Protein AF-A0AA38SG14-F1 (afdb_monomer_lite)

Secondary structure (DSSP, 8-state):
-PPP-PPTT-EEEE-SS-EEEE-SSS-EEEESEEEETTEEEEE-SS--HHHHHHHHHHHHHH---TTSPPP-----------TT--HHHHHHHTTTSPPPHHHHHHHHHHHHHHHHHHHHHHTT-SS--PPPP----

Structure (mmCIF, N/CA/C/O backbone):
data_AF-A0AA38SG14-F1
#
_entry.id   AF-A0AA38SG14-F1
#
loop_
_atom_site.group_PDB
_atom_site.id
_atom_site.type_symbol
_atom_site.label_atom_id
_atom_site.label_alt_id
_atom_site.label_comp_id
_atom_site.label_asym_id
_atom_site.label_entity_id
_atom_site.label_seq_id
_atom_site.pdbx_PDB_ins_code
_atom_site.Cartn_x
_atom_site.Cartn_y
_atom_site.Cartn_z
_atom_site.occupancy
_atom_site.B_iso_or_equiv
_atom_site.auth_seq_id
_atom_site.auth_comp_id
_atom_site.auth_asym_id
_atom_site.auth_atom_id
_atom_site.pdbx_PDB_model_num
ATOM 1 N N . MET A 1 1 ? 11.699 -18.082 24.246 1.00 36.88 1 MET A N 1
ATOM 2 C CA . MET A 1 1 ? 11.414 -16.686 23.854 1.00 36.88 1 MET A CA 1
ATOM 3 C C . MET A 1 1 ? 10.739 -16.746 22.495 1.00 36.88 1 MET A C 1
ATOM 5 O O . MET A 1 1 ? 11.402 -17.216 21.578 1.00 36.88 1 MET A O 1
ATOM 9 N N . PRO A 1 2 ? 9.439 -16.438 22.355 1.00 44.16 2 PRO A N 1
ATOM 10 C CA . PRO A 1 2 ? 8.812 -16.459 21.040 1.00 44.16 2 PRO A CA 1
ATOM 11 C C . PRO A 1 2 ? 9.346 -15.268 20.236 1.00 44.16 2 PRO A C 1
ATOM 13 O O . PRO A 1 2 ? 9.442 -14.161 20.764 1.00 44.16 2 PRO A O 1
ATOM 16 N N . ALA A 1 3 ? 9.754 -15.510 18.991 1.00 46.19 3 ALA A N 1
ATOM 17 C CA . ALA A 1 3 ? 10.092 -14.442 18.061 1.00 46.19 3 ALA A CA 1
ATOM 18 C C . ALA A 1 3 ? 8.841 -13.574 17.876 1.00 46.19 3 ALA A C 1
ATOM 20 O O . ALA A 1 3 ? 7.775 -14.106 17.564 1.00 46.19 3 ALA A O 1
ATOM 21 N N . ALA A 1 4 ? 8.947 -12.270 18.133 1.00 54.66 4 ALA A N 1
ATOM 22 C CA . ALA A 1 4 ? 7.864 -11.343 17.835 1.00 54.66 4 ALA A CA 1
ATOM 23 C C . ALA A 1 4 ? 7.511 -11.501 16.350 1.00 54.66 4 ALA A C 1
ATOM 25 O O . ALA A 1 4 ? 8.399 -11.405 15.500 1.00 54.66 4 ALA A O 1
ATOM 26 N N . ALA A 1 5 ? 6.251 -11.823 16.052 1.00 58.78 5 ALA A N 1
ATOM 27 C CA . ALA A 1 5 ? 5.777 -11.890 14.679 1.00 58.78 5 ALA A CA 1
ATOM 28 C C . ALA A 1 5 ? 5.950 -10.492 14.084 1.00 58.78 5 ALA A C 1
ATOM 30 O O . ALA A 1 5 ? 5.338 -9.535 14.553 1.00 58.78 5 ALA A O 1
ATOM 31 N N . LEU A 1 6 ? 6.870 -10.359 13.135 1.00 65.88 6 LEU A N 1
ATOM 32 C CA . LEU A 1 6 ? 7.126 -9.080 12.505 1.00 65.88 6 LEU A CA 1
ATOM 33 C C . LEU A 1 6 ? 5.931 -8.736 11.611 1.00 65.88 6 LEU A C 1
ATOM 35 O O . LEU A 1 6 ? 5.556 -9.519 10.739 1.00 65.88 6 LEU A O 1
ATOM 39 N N . GLU A 1 7 ? 5.313 -7.589 11.870 1.00 77.25 7 GLU A N 1
ATOM 40 C CA . GLU A 1 7 ? 4.088 -7.166 11.195 1.00 77.25 7 GLU A CA 1
ATOM 41 C C . GLU A 1 7 ? 4.381 -6.530 9.830 1.00 77.25 7 GLU A C 1
ATOM 43 O O . GLU A 1 7 ? 5.427 -5.909 9.616 1.00 77.25 7 GLU A O 1
ATOM 48 N N . THR A 1 8 ? 3.431 -6.654 8.900 1.00 80.31 8 THR A N 1
ATOM 49 C CA . THR A 1 8 ? 3.479 -5.971 7.603 1.00 80.31 8 THR A CA 1
ATOM 50 C C . THR A 1 8 ? 3.675 -4.466 7.792 1.00 80.31 8 THR A C 1
ATOM 52 O O . THR A 1 8 ? 3.007 -3.828 8.604 1.00 80.31 8 THR A O 1
ATOM 55 N N . GLY A 1 9 ? 4.598 -3.885 7.029 1.00 77.38 9 GLY A N 1
ATOM 56 C CA . GLY A 1 9 ? 4.977 -2.479 7.137 1.00 77.38 9 GLY A CA 1
ATOM 57 C C . GLY A 1 9 ? 6.077 -2.197 8.162 1.00 77.38 9 GLY A C 1
ATOM 58 O O . GLY A 1 9 ? 6.595 -1.081 8.177 1.00 77.38 9 GLY A O 1
ATOM 59 N N . PHE A 1 10 ? 6.504 -3.182 8.963 1.00 83.75 10 PHE A N 1
ATOM 60 C CA . PHE A 1 10 ? 7.666 -3.026 9.837 1.00 83.75 10 PHE A CA 1
ATOM 61 C C . PHE A 1 10 ? 8.929 -2.755 9.009 1.00 83.75 10 PHE A C 1
ATOM 63 O O . PHE A 1 10 ? 9.286 -3.542 8.128 1.00 83.75 10 PHE A O 1
ATOM 70 N N . ILE A 1 11 ? 9.608 -1.641 9.291 1.00 87.25 11 ILE A N 1
ATOM 71 C CA . ILE A 1 11 ? 10.802 -1.206 8.559 1.00 87.25 11 ILE A CA 1
ATOM 72 C C . ILE A 1 11 ? 12.011 -2.021 9.027 1.00 87.25 11 ILE A C 1
ATOM 74 O O . ILE A 1 11 ? 12.454 -1.909 10.167 1.00 87.25 11 ILE A O 1
ATOM 78 N N . LEU A 1 12 ? 12.570 -2.814 8.116 1.00 87.12 12 LEU A N 1
ATOM 79 C CA . LEU A 1 12 ? 13.794 -3.589 8.316 1.00 87.12 12 LEU A CA 1
ATOM 80 C C . LEU A 1 12 ? 15.053 -2.738 8.154 1.00 87.12 12 LEU A C 1
ATOM 82 O O . LEU A 1 12 ? 16.074 -3.005 8.786 1.00 87.12 12 LEU A O 1
ATOM 86 N N . GLY A 1 13 ? 15.002 -1.733 7.283 1.00 83.25 13 GLY A N 1
ATOM 87 C CA . GLY A 1 13 ? 16.157 -0.902 6.988 1.00 83.25 13 GLY A CA 1
ATOM 88 C C . GLY A 1 13 ? 15.828 0.272 6.084 1.00 83.25 13 GLY A C 1
ATOM 89 O O . GLY A 1 13 ? 14.819 0.290 5.383 1.00 83.25 13 GLY A O 1
ATOM 90 N N . MET A 1 14 ? 16.712 1.264 6.101 1.00 87.06 14 MET A N 1
ATOM 91 C CA . MET A 1 14 ? 16.600 2.462 5.277 1.00 87.06 14 MET A CA 1
ATOM 92 C C . MET A 1 14 ? 17.819 2.553 4.369 1.00 87.06 14 MET A C 1
ATOM 94 O O . MET A 1 14 ? 18.955 2.599 4.841 1.00 87.06 14 MET A O 1
ATOM 98 N N . GLY A 1 15 ? 17.574 2.562 3.065 1.00 77.06 15 GLY A N 1
ATOM 99 C CA . GLY A 1 15 ? 18.582 2.804 2.049 1.00 77.06 15 GLY A CA 1
ATOM 100 C C . GLY A 1 15 ? 18.668 4.282 1.677 1.00 77.06 15 GLY A C 1
ATOM 101 O O . GLY A 1 15 ? 17.781 5.093 1.955 1.00 77.06 15 GLY A O 1
ATOM 102 N N . ALA A 1 16 ? 19.728 4.633 0.951 1.00 75.62 16 ALA A N 1
ATOM 103 C CA . ALA A 1 16 ? 19.904 5.981 0.417 1.00 75.62 16 ALA A CA 1
ATOM 104 C C . ALA A 1 16 ? 18.801 6.388 -0.575 1.00 75.62 16 ALA A C 1
ATOM 106 O O . ALA A 1 16 ? 18.611 7.588 -0.775 1.00 75.62 16 ALA A O 1
ATOM 107 N N . ALA A 1 17 ? 18.041 5.434 -1.130 1.00 76.94 17 ALA A N 1
ATOM 108 C CA . ALA A 1 17 ? 16.958 5.666 -2.090 1.00 76.94 17 ALA A CA 1
ATOM 109 C C . ALA A 1 17 ? 15.569 5.149 -1.654 1.00 76.94 17 ALA A C 1
ATOM 111 O O . ALA A 1 17 ? 14.574 5.612 -2.202 1.00 76.94 17 ALA A O 1
ATOM 112 N N . CYS A 1 18 ? 15.479 4.259 -0.662 1.00 83.38 18 CYS A N 1
ATOM 113 C CA . CYS A 1 18 ? 14.259 3.500 -0.370 1.00 83.38 18 CYS A CA 1
ATOM 114 C C . CYS A 1 18 ? 14.160 3.071 1.103 1.00 83.38 18 CYS A C 1
ATOM 116 O O . CYS A 1 18 ? 15.113 3.202 1.876 1.00 83.38 18 CYS A O 1
ATOM 118 N N . PHE A 1 19 ? 13.005 2.532 1.477 1.00 87.56 19 PHE A N 1
ATOM 119 C CA . PHE A 1 19 ? 12.741 1.885 2.757 1.00 87.56 19 PHE A CA 1
ATOM 120 C C . PHE A 1 19 ? 12.435 0.409 2.521 1.00 87.56 19 PHE A C 1
ATOM 122 O O . PHE A 1 19 ? 11.556 0.076 1.728 1.00 87.56 19 PHE A O 1
ATOM 129 N N . LEU A 1 20 ? 13.118 -0.480 3.234 1.00 87.50 20 LEU A N 1
ATOM 130 C CA . LEU A 1 20 ? 12.810 -1.903 3.211 1.00 87.50 20 LEU A CA 1
ATOM 131 C C . LEU A 1 20 ? 11.839 -2.215 4.340 1.00 87.50 20 LEU A C 1
ATOM 133 O O . LEU A 1 20 ? 12.154 -1.959 5.503 1.00 87.50 20 LEU A O 1
ATOM 137 N N . SER A 1 21 ? 10.677 -2.767 4.009 1.00 86.75 21 SER A N 1
ATOM 138 C CA . SER A 1 21 ? 9.689 -3.206 4.994 1.00 86.75 21 SER A CA 1
ATOM 139 C C . SER A 1 21 ? 9.252 -4.642 4.755 1.00 86.75 21 SER A C 1
ATOM 141 O O . SER A 1 21 ? 9.445 -5.203 3.677 1.00 86.75 21 SER A O 1
ATOM 143 N N . ILE A 1 22 ? 8.678 -5.254 5.781 1.00 85.19 22 ILE A N 1
ATOM 144 C CA . ILE A 1 22 ? 8.095 -6.590 5.676 1.00 85.19 22 ILE A CA 1
ATOM 145 C C . ILE A 1 22 ? 6.760 -6.497 4.957 1.00 85.19 22 ILE A C 1
ATOM 147 O O . ILE A 1 22 ? 5.925 -5.662 5.304 1.00 85.19 22 ILE A O 1
ATOM 151 N N . PHE A 1 23 ? 6.556 -7.368 3.974 1.00 82.00 23 PHE A N 1
ATOM 152 C CA . PHE A 1 23 ? 5.253 -7.542 3.345 1.00 82.00 23 PHE A CA 1
ATOM 153 C C . PHE A 1 23 ? 4.515 -8.717 3.970 1.00 82.00 23 PHE A C 1
ATOM 155 O O . PHE A 1 23 ? 3.417 -8.550 4.499 1.00 82.00 23 PHE A O 1
ATOM 162 N N . ASP A 1 24 ? 5.171 -9.874 3.979 1.00 81.06 24 ASP A N 1
ATOM 163 C CA . ASP A 1 24 ? 4.701 -11.119 4.574 1.00 81.06 24 ASP A CA 1
ATOM 164 C C . ASP A 1 24 ? 5.889 -11.924 5.139 1.00 81.06 24 ASP A C 1
ATOM 166 O O . ASP A 1 24 ? 7.000 -11.414 5.285 1.00 81.06 24 ASP A O 1
ATOM 170 N N . SER A 1 25 ? 5.662 -13.190 5.496 1.00 78.12 25 SER A N 1
ATOM 171 C CA . SER A 1 25 ? 6.692 -14.057 6.079 1.00 78.12 25 SER A CA 1
ATOM 172 C C . SER A 1 25 ? 7.838 -14.421 5.130 1.00 78.12 25 SER A C 1
ATOM 174 O O . SER A 1 25 ? 8.857 -14.932 5.592 1.00 78.12 25 SER A O 1
ATOM 176 N N . GLU A 1 26 ? 7.677 -14.215 3.823 1.00 81.31 26 GLU A N 1
ATOM 177 C CA . GLU A 1 26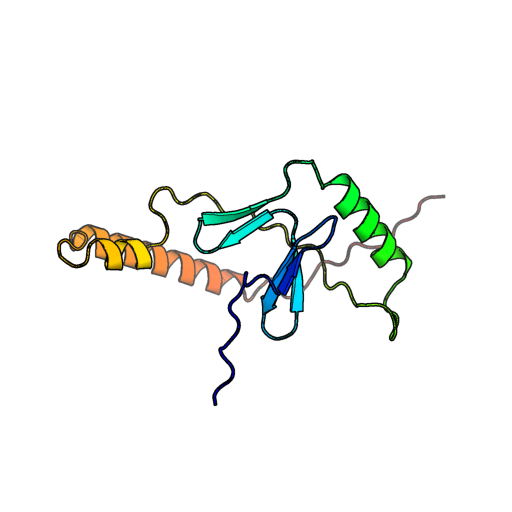 ? 8.622 -14.666 2.796 1.00 81.31 26 GLU A CA 1
ATOM 178 C C . GLU A 1 26 ? 9.188 -13.518 1.955 1.00 81.31 26 GLU A C 1
ATOM 180 O O . GLU A 1 26 ? 10.212 -13.684 1.289 1.00 81.31 26 GLU A O 1
ATOM 185 N N . THR A 1 27 ? 8.547 -12.351 1.982 1.00 82.19 27 THR A N 1
ATOM 186 C CA . THR A 1 27 ? 8.852 -11.245 1.082 1.00 82.19 27 THR A CA 1
ATOM 187 C C . THR A 1 27 ? 8.999 -9.912 1.806 1.00 82.19 27 THR A C 1
ATOM 189 O O . THR A 1 27 ? 8.371 -9.608 2.825 1.00 82.19 27 THR A O 1
ATOM 192 N N . VAL A 1 28 ? 9.869 -9.087 1.230 1.00 86.06 28 VAL A N 1
ATOM 193 C CA . VAL A 1 28 ? 10.125 -7.713 1.653 1.00 86.06 28 VAL A CA 1
ATOM 194 C C . VAL A 1 28 ? 9.733 -6.767 0.529 1.00 86.06 28 VAL A C 1
ATOM 196 O O . VAL A 1 28 ? 9.888 -7.091 -0.650 1.00 86.06 28 VAL A O 1
ATOM 199 N N . LEU A 1 29 ? 9.248 -5.589 0.901 1.00 84.81 29 LEU A N 1
ATOM 200 C CA . LEU A 1 29 ? 8.982 -4.503 -0.024 1.00 84.81 29 LEU A CA 1
ATOM 201 C C . LEU A 1 29 ? 10.106 -3.484 0.023 1.00 84.81 29 LEU A C 1
ATOM 203 O O . LEU A 1 29 ? 10.545 -3.059 1.092 1.00 84.81 29 LEU A O 1
ATOM 207 N N . GLU A 1 30 ? 10.504 -3.049 -1.162 1.00 85.19 30 GLU A N 1
ATOM 208 C CA . GLU A 1 30 ? 11.223 -1.803 -1.347 1.00 85.19 30 GLU A CA 1
ATOM 209 C C . GLU A 1 30 ? 10.201 -0.691 -1.586 1.00 85.19 30 GLU A C 1
ATOM 211 O O . GLU A 1 30 ? 9.477 -0.689 -2.580 1.00 85.19 30 GLU A O 1
ATOM 216 N N . ASN A 1 31 ? 10.106 0.230 -0.631 1.00 82.50 31 ASN A N 1
ATOM 217 C CA . ASN A 1 31 ? 9.082 1.262 -0.574 1.00 82.50 31 ASN A CA 1
ATOM 218 C C . ASN A 1 31 ? 9.708 2.647 -0.708 1.00 82.50 31 ASN A C 1
ATOM 220 O O . ASN A 1 31 ? 10.795 2.918 -0.191 1.00 82.50 31 ASN A O 1
ATOM 224 N N . TYR A 1 32 ? 8.957 3.559 -1.312 1.00 84.50 32 TYR A N 1
ATOM 225 C CA . TYR A 1 32 ? 9.277 4.988 -1.345 1.00 84.50 32 TYR A CA 1
ATOM 226 C C . TYR A 1 32 ? 8.370 5.795 -0.416 1.00 84.50 32 TYR A C 1
ATOM 228 O O . TYR A 1 32 ? 8.776 6.847 0.082 1.00 84.50 32 TYR A O 1
ATOM 236 N N . ASP A 1 33 ? 7.183 5.259 -0.134 1.00 85.12 33 ASP A N 1
ATOM 237 C CA . ASP A 1 33 ? 6.250 5.734 0.875 1.00 85.12 33 ASP A CA 1
ATOM 238 C C . ASP A 1 33 ? 5.676 4.527 1.632 1.00 85.12 33 ASP A C 1
ATOM 240 O O . ASP A 1 33 ? 5.343 3.509 1.026 1.00 85.12 33 ASP A O 1
ATOM 244 N N . ILE A 1 34 ? 5.610 4.619 2.956 1.00 81.12 34 ILE A N 1
ATOM 245 C CA . ILE A 1 34 ? 5.122 3.566 3.846 1.00 81.12 34 ILE A CA 1
ATOM 246 C C . ILE A 1 34 ? 3.937 4.114 4.624 1.00 81.12 34 ILE A C 1
ATOM 248 O O . ILE A 1 34 ? 4.064 5.042 5.430 1.00 81.12 34 ILE A O 1
ATOM 252 N N . TRP A 1 35 ? 2.796 3.463 4.433 1.00 78.62 35 TRP A N 1
ATOM 253 C CA . TRP A 1 35 ? 1.558 3.720 5.151 1.00 78.62 35 TRP A CA 1
ATOM 254 C C . TRP A 1 35 ? 1.198 2.498 5.985 1.00 78.62 35 TRP A C 1
ATOM 256 O O . TRP A 1 35 ? 1.116 1.389 5.467 1.00 78.62 35 TRP A O 1
ATOM 266 N N . VAL A 1 36 ? 0.960 2.705 7.278 1.00 75.62 36 VAL A N 1
ATOM 267 C CA . VAL A 1 36 ? 0.523 1.648 8.196 1.00 75.62 36 VAL A CA 1
ATOM 268 C C . VAL A 1 36 ? -0.683 2.167 8.958 1.00 75.62 36 VAL A C 1
ATOM 270 O O . VAL A 1 36 ? -0.636 3.251 9.540 1.00 75.62 36 VAL A O 1
ATOM 273 N N . ASN A 1 37 ? -1.783 1.411 8.933 1.00 70.25 37 ASN A N 1
ATOM 274 C CA . ASN A 1 37 ? -3.045 1.774 9.588 1.00 70.25 37 ASN A CA 1
ATOM 275 C C . ASN A 1 37 ? -3.564 3.169 9.186 1.00 70.25 37 ASN A C 1
ATOM 277 O O . ASN A 1 37 ? -4.034 3.933 10.026 1.00 70.25 37 ASN A O 1
ATOM 281 N N . GLY A 1 38 ? -3.435 3.525 7.902 1.00 67.69 38 GLY A N 1
ATOM 282 C CA . GLY A 1 38 ? -3.870 4.823 7.369 1.00 67.69 38 GLY A CA 1
ATOM 283 C C . GLY A 1 38 ? -2.985 6.009 7.767 1.00 67.69 38 GLY A C 1
ATOM 284 O O . GLY A 1 38 ? -3.258 7.137 7.365 1.00 67.69 38 GLY A O 1
ATOM 285 N N . LYS A 1 39 ? -1.901 5.778 8.516 1.00 73.56 39 LYS A N 1
ATOM 286 C CA . LYS A 1 39 ? -0.929 6.806 8.884 1.00 73.56 39 LYS A CA 1
ATOM 287 C C . LYS A 1 39 ? 0.357 6.618 8.092 1.00 73.56 39 LYS A C 1
ATOM 289 O O . LYS A 1 39 ? 0.967 5.548 8.112 1.00 73.56 39 LYS A O 1
ATOM 294 N N . ARG A 1 40 ? 0.805 7.690 7.441 1.00 80.19 40 ARG A N 1
ATOM 295 C CA . ARG A 1 40 ? 2.104 7.718 6.770 1.00 80.19 40 ARG A CA 1
ATOM 296 C C . ARG A 1 40 ? 3.223 7.644 7.806 1.00 80.19 40 ARG A C 1
ATOM 298 O O . ARG A 1 40 ? 3.346 8.536 8.645 1.00 80.19 40 ARG A O 1
ATOM 305 N N . GLN A 1 41 ? 4.014 6.578 7.759 1.00 81.94 41 GLN A N 1
ATOM 306 C CA . GLN A 1 41 ? 5.136 6.354 8.669 1.00 81.94 41 GLN A CA 1
ATOM 307 C C . GLN A 1 41 ? 6.453 6.896 8.116 1.00 81.94 41 GLN A C 1
ATOM 309 O O . GLN A 1 41 ? 7.277 7.396 8.878 1.00 81.94 41 GLN A O 1
ATOM 314 N N . SER A 1 42 ? 6.689 6.792 6.809 1.00 82.19 42 SER A N 1
ATOM 315 C CA . SER A 1 42 ? 7.951 7.206 6.182 1.00 82.19 42 SER A CA 1
ATOM 316 C C . SER A 1 42 ? 7.735 7.484 4.709 1.00 82.19 42 SER A C 1
ATOM 318 O O . SER A 1 42 ? 7.012 6.740 4.069 1.00 82.19 42 SER A O 1
ATOM 320 N N . TYR A 1 43 ? 8.357 8.534 4.175 1.00 84.12 43 TYR A N 1
ATOM 321 C CA . TYR A 1 43 ? 8.168 8.928 2.782 1.00 84.12 43 TYR A CA 1
ATOM 322 C C . TYR A 1 43 ? 9.404 9.616 2.212 1.00 84.12 43 TYR A C 1
ATOM 324 O O . TYR A 1 43 ? 10.204 10.217 2.936 1.00 84.12 43 TYR A O 1
ATOM 332 N N . ARG A 1 44 ? 9.541 9.543 0.891 1.00 79.06 44 ARG A N 1
ATOM 333 C CA . ARG A 1 44 ? 10.498 10.318 0.101 1.00 79.06 44 ARG A CA 1
ATOM 334 C C . ARG A 1 44 ? 9.873 11.639 -0.330 1.00 79.06 44 ARG A C 1
ATOM 336 O O . ARG A 1 44 ? 8.725 11.686 -0.752 1.00 79.06 44 ARG A O 1
ATOM 343 N N . SER A 1 45 ? 10.648 12.716 -0.252 1.00 77.88 45 SER A N 1
ATOM 344 C CA . SER A 1 45 ? 10.238 14.037 -0.745 1.00 77.88 45 SER A CA 1
ATOM 345 C C . SER A 1 45 ? 10.450 14.223 -2.250 1.00 77.88 45 SER A C 1
ATOM 347 O O . SER A 1 45 ? 9.951 15.191 -2.816 1.00 77.88 45 SER A O 1
ATOM 349 N N . VAL A 1 46 ? 11.205 13.329 -2.892 1.00 79.06 46 VAL A N 1
ATOM 350 C CA . VAL A 1 46 ? 11.577 13.409 -4.311 1.00 79.06 46 VAL A CA 1
ATOM 351 C C . VAL A 1 46 ? 10.784 12.362 -5.102 1.00 79.06 46 VAL A C 1
ATOM 353 O O . VAL A 1 46 ? 10.651 11.243 -4.596 1.00 79.06 46 VAL A O 1
ATOM 356 N N . PRO A 1 47 ? 10.300 12.686 -6.320 1.00 78.62 47 PRO A N 1
ATOM 357 C CA . PRO A 1 47 ? 9.675 11.719 -7.223 1.00 78.62 47 PRO A CA 1
ATOM 358 C C . PRO A 1 47 ? 10.556 10.484 -7.436 1.00 78.62 47 PRO A C 1
ATOM 360 O O . PRO A 1 47 ? 11.783 10.587 -7.516 1.00 78.62 47 PRO A O 1
ATOM 363 N N . CYS A 1 48 ? 9.936 9.312 -7.513 1.00 78.19 48 CYS A N 1
ATOM 364 C CA . CYS A 1 48 ? 10.629 8.022 -7.562 1.00 78.19 48 CYS A CA 1
ATOM 365 C C . CYS A 1 48 ? 10.222 7.149 -8.752 1.00 78.19 48 CYS A C 1
ATOM 367 O O . CYS A 1 48 ? 10.887 6.155 -9.035 1.00 78.19 48 CYS A O 1
ATOM 369 N N . GLU A 1 49 ? 9.193 7.549 -9.491 1.00 82.00 49 GLU A N 1
ATOM 370 C CA . GLU A 1 49 ? 8.555 6.811 -10.577 1.00 82.00 49 GLU A CA 1
ATOM 371 C C . GLU A 1 49 ? 9.567 6.412 -11.656 1.00 82.00 49 GLU A C 1
ATOM 373 O O . GLU A 1 49 ? 9.597 5.265 -12.098 1.00 82.00 49 GLU A O 1
ATOM 378 N N . GLU A 1 50 ? 10.466 7.324 -12.036 1.00 80.88 50 GLU A N 1
ATOM 379 C CA . GLU A 1 50 ? 11.517 7.035 -13.017 1.00 80.88 50 GLU A CA 1
ATOM 380 C C . GLU A 1 50 ? 12.516 5.989 -12.499 1.00 80.88 50 GLU A C 1
ATOM 382 O O . GLU A 1 50 ? 12.933 5.095 -13.241 1.00 80.88 50 GLU A O 1
ATOM 387 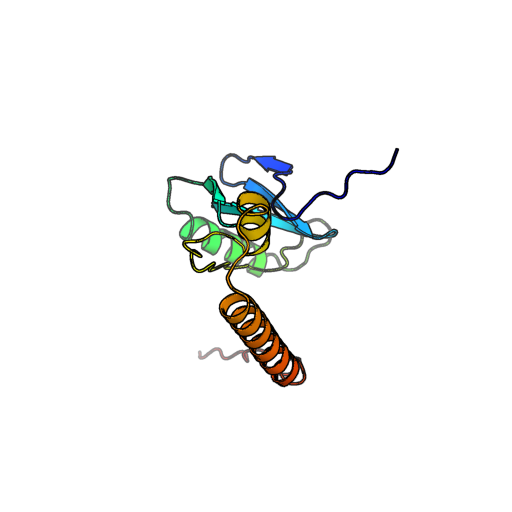N N . SER A 1 51 ? 12.874 6.064 -11.213 1.00 79.00 51 SER A N 1
ATOM 388 C CA . SER A 1 51 ? 13.795 5.106 -10.590 1.00 79.00 51 SER A CA 1
ATOM 389 C C . SER A 1 51 ? 13.165 3.717 -10.517 1.00 79.00 51 SER A C 1
ATOM 391 O O . SER A 1 51 ? 13.820 2.740 -10.876 1.00 79.00 51 SER A O 1
ATOM 393 N N . ILE A 1 52 ? 11.879 3.647 -10.162 1.00 82.00 52 ILE A N 1
ATOM 394 C CA . ILE A 1 52 ? 11.090 2.412 -10.138 1.00 82.00 52 ILE A CA 1
ATOM 395 C C . ILE A 1 52 ? 11.024 1.783 -11.535 1.00 82.00 52 ILE A C 1
ATOM 397 O O . ILE A 1 52 ? 11.326 0.599 -11.696 1.00 82.00 52 ILE A O 1
ATOM 401 N N . CYS A 1 53 ? 10.671 2.570 -12.556 1.00 81.81 53 CYS A N 1
ATOM 402 C CA . CYS A 1 53 ? 10.585 2.104 -13.941 1.00 81.81 53 CYS A CA 1
ATOM 403 C C . CYS A 1 53 ? 11.932 1.579 -14.451 1.00 81.81 53 CYS A C 1
ATOM 405 O O . CYS A 1 53 ? 12.005 0.511 -15.062 1.00 81.81 53 CYS A O 1
ATOM 407 N N . ARG A 1 54 ? 13.021 2.309 -14.183 1.00 82.62 54 ARG A N 1
ATOM 408 C CA . ARG A 1 54 ? 14.368 1.902 -14.595 1.00 82.62 54 ARG A CA 1
ATOM 409 C C . ARG A 1 54 ? 14.778 0.587 -13.943 1.00 82.62 54 ARG A C 1
ATOM 411 O O . ARG A 1 54 ? 15.351 -0.275 -14.607 1.00 82.62 54 ARG A O 1
ATOM 418 N N . GLU A 1 55 ? 14.492 0.429 -12.660 1.00 82.56 55 GLU A N 1
ATOM 419 C CA . GLU A 1 55 ? 14.819 -0.783 -11.924 1.00 82.56 55 GLU A CA 1
ATOM 420 C C . GLU A 1 55 ? 13.996 -1.986 -12.415 1.00 82.56 55 GLU A C 1
ATOM 422 O O . GLU A 1 55 ? 14.541 -3.071 -12.627 1.00 82.56 55 GLU A O 1
ATOM 427 N N . GLU A 1 56 ? 12.703 -1.791 -12.692 1.00 82.25 56 GLU A N 1
ATOM 428 C CA . GLU A 1 56 ? 11.847 -2.836 -13.255 1.00 82.25 56 GLU A CA 1
ATOM 429 C C . GLU A 1 56 ? 12.389 -3.343 -14.603 1.00 82.25 56 GLU A C 1
ATOM 431 O O . GLU A 1 56 ? 12.441 -4.554 -14.844 1.00 82.25 56 GLU A O 1
ATOM 436 N N . LEU A 1 57 ? 12.864 -2.437 -15.465 1.00 82.44 57 LEU A N 1
ATOM 437 C CA . LEU A 1 57 ? 13.493 -2.799 -16.738 1.00 82.44 57 LEU A CA 1
ATOM 438 C C . LEU A 1 57 ? 14.768 -3.631 -16.543 1.00 82.44 57 LEU A C 1
ATOM 440 O O . LEU A 1 57 ? 14.985 -4.594 -17.282 1.00 82.44 57 LEU A O 1
ATOM 444 N N . VAL A 1 58 ? 15.584 -3.309 -15.534 1.00 81.75 58 VAL A N 1
ATOM 445 C CA . VAL A 1 58 ? 16.793 -4.081 -15.200 1.00 81.75 58 VAL A CA 1
ATOM 446 C C . VAL A 1 58 ? 16.425 -5.505 -14.783 1.00 81.75 58 VAL A C 1
ATOM 448 O O . VAL A 1 58 ? 16.973 -6.459 -15.335 1.00 81.75 58 VAL A O 1
ATOM 451 N N . TYR A 1 59 ? 15.457 -5.678 -13.880 1.00 77.69 59 TYR A N 1
ATOM 452 C CA . TYR A 1 59 ? 15.022 -7.013 -13.451 1.00 77.69 59 TYR A CA 1
ATOM 453 C C . TYR A 1 59 ? 14.366 -7.819 -14.579 1.00 77.69 59 TYR A C 1
ATOM 455 O O . TYR A 1 59 ? 14.625 -9.019 -14.704 1.00 77.69 59 TYR A O 1
ATOM 463 N N . LYS A 1 60 ? 13.574 -7.175 -15.449 1.00 79.62 60 LYS A N 1
ATOM 464 C CA . LYS A 1 60 ? 13.016 -7.813 -16.656 1.00 79.62 60 LYS A CA 1
ATOM 465 C C . LYS A 1 60 ? 14.120 -8.307 -17.595 1.00 79.62 60 LYS A C 1
ATOM 467 O O . LYS A 1 60 ? 13.999 -9.394 -18.160 1.00 79.62 60 LYS A O 1
ATOM 472 N N . HIS A 1 61 ? 15.199 -7.539 -17.743 1.00 81.62 61 HIS A N 1
ATOM 473 C CA . HIS A 1 61 ? 16.322 -7.898 -18.605 1.00 81.62 61 HIS A CA 1
ATOM 474 C C . HIS A 1 61 ? 17.185 -9.029 -18.024 1.00 81.62 61 HIS A C 1
ATOM 476 O O . HIS A 1 61 ? 17.536 -9.960 -18.746 1.00 81.62 61 HIS A O 1
ATOM 482 N N . LEU A 1 62 ? 17.495 -8.977 -16.723 1.00 78.88 62 LEU A N 1
ATOM 483 C CA . LEU A 1 62 ? 18.352 -9.960 -16.045 1.00 78.88 62 LEU A CA 1
ATOM 484 C C . LEU A 1 62 ? 17.740 -11.368 -15.990 1.00 78.88 62 LEU A C 1
ATOM 486 O O . LEU A 1 62 ? 18.482 -12.349 -15.928 1.00 78.88 62 LEU A O 1
ATOM 490 N N . ARG A 1 63 ? 16.402 -11.473 -16.050 1.00 76.06 63 ARG A N 1
ATOM 491 C CA . ARG A 1 63 ? 15.642 -12.716 -15.823 1.00 76.06 63 ARG A CA 1
ATOM 492 C C . ARG A 1 63 ? 15.974 -13.341 -14.452 1.00 76.06 63 ARG A C 1
ATOM 494 O O . ARG A 1 63 ? 16.687 -12.774 -13.629 1.00 76.06 63 ARG A O 1
ATOM 501 N N . SER A 1 64 ? 15.395 -14.506 -14.158 1.00 78.81 64 SER A N 1
ATOM 502 C CA . SER A 1 64 ? 15.655 -15.210 -12.896 1.00 78.81 64 SER A CA 1
ATOM 503 C C . SER A 1 64 ? 17.065 -15.804 -12.891 1.00 78.81 64 SER A C 1
ATOM 505 O O . SER A 1 64 ? 17.387 -16.630 -13.743 1.00 78.81 64 SER A O 1
ATOM 507 N N . HIS A 1 65 ? 17.876 -15.442 -11.897 1.00 79.12 65 HIS A N 1
ATOM 508 C CA . HIS A 1 65 ? 19.216 -15.989 -11.696 1.00 79.12 65 HIS A CA 1
ATOM 509 C C . HIS A 1 65 ? 19.404 -16.397 -10.225 1.00 79.12 65 HIS A C 1
ATOM 511 O O . HIS A 1 65 ? 19.080 -15.608 -9.343 1.00 79.12 65 HIS A O 1
ATOM 517 N N . PRO A 1 66 ? 19.977 -17.577 -9.913 1.00 78.75 66 PRO A N 1
ATOM 518 C CA . PRO A 1 66 ? 20.045 -18.107 -8.542 1.00 78.75 66 PRO A CA 1
ATOM 519 C C . PRO A 1 66 ? 20.905 -17.285 -7.566 1.00 78.75 66 PRO A C 1
ATOM 521 O O . PRO A 1 66 ? 20.894 -17.547 -6.370 1.00 78.75 66 PRO A O 1
ATOM 524 N N . ARG A 1 67 ? 21.681 -16.317 -8.066 1.00 81.81 67 ARG A N 1
ATOM 525 C CA . ARG A 1 67 ? 22.532 -15.417 -7.259 1.00 81.81 67 ARG A CA 1
ATOM 526 C C . ARG A 1 67 ? 22.126 -13.946 -7.330 1.00 81.81 67 ARG A C 1
ATOM 528 O O . ARG A 1 67 ? 22.870 -13.091 -6.869 1.00 81.81 67 ARG A O 1
ATOM 535 N N . ILE A 1 68 ? 21.001 -13.649 -7.968 1.00 76.38 68 ILE A N 1
ATOM 536 C CA . ILE A 1 68 ? 20.432 -12.304 -8.013 1.00 76.38 68 ILE A CA 1
ATOM 537 C C . ILE A 1 68 ? 19.118 -12.381 -7.250 1.00 76.38 68 ILE A C 1
ATOM 539 O O . ILE A 1 68 ? 18.384 -13.360 -7.391 1.00 76.38 68 ILE A O 1
ATOM 543 N N . LEU A 1 69 ? 18.842 -11.380 -6.415 1.00 76.94 69 LEU A N 1
ATOM 544 C CA . LEU A 1 69 ? 17.581 -11.322 -5.687 1.00 76.94 69 LEU A CA 1
ATOM 545 C C . LEU A 1 69 ? 16.418 -11.406 -6.672 1.00 76.94 69 LEU A C 1
ATOM 547 O O . LEU A 1 69 ? 16.405 -10.748 -7.711 1.00 76.94 69 LEU A O 1
ATOM 551 N N . ARG A 1 70 ? 15.446 -12.259 -6.365 1.00 77.19 70 ARG A N 1
ATOM 552 C CA . ARG A 1 70 ? 14.276 -12.406 -7.217 1.00 77.19 70 ARG A CA 1
ATOM 553 C C . ARG A 1 70 ? 13.310 -11.270 -6.916 1.00 77.19 70 ARG A C 1
ATOM 555 O O . ARG A 1 70 ? 12.820 -11.152 -5.799 1.00 77.19 70 ARG A O 1
ATOM 562 N N . ARG A 1 71 ? 12.977 -10.486 -7.938 1.00 78.94 71 ARG A N 1
ATOM 563 C CA . ARG A 1 71 ? 11.869 -9.534 -7.868 1.00 78.94 71 ARG A CA 1
ATOM 564 C C . ARG A 1 71 ? 10.563 -10.244 -8.212 1.00 78.94 71 ARG A C 1
ATOM 566 O O . ARG A 1 71 ? 10.454 -10.858 -9.273 1.00 78.94 71 ARG A O 1
ATOM 573 N N . HIS A 1 72 ? 9.590 -10.172 -7.307 1.00 76.75 72 HIS A N 1
ATOM 574 C CA . HIS A 1 72 ? 8.279 -10.806 -7.486 1.00 76.75 72 HIS A CA 1
ATOM 575 C C . HIS A 1 72 ? 7.312 -9.942 -8.303 1.00 76.75 72 HIS A C 1
ATOM 577 O O . HIS A 1 72 ? 6.506 -10.484 -9.053 1.00 76.75 72 HIS A O 1
ATOM 583 N N . GLY A 1 73 ? 7.424 -8.615 -8.217 1.00 77.50 73 GLY A N 1
ATOM 584 C CA . GLY A 1 73 ? 6.590 -7.700 -8.988 1.00 77.50 73 GLY A CA 1
ATOM 585 C C . GLY A 1 73 ? 6.688 -6.258 -8.506 1.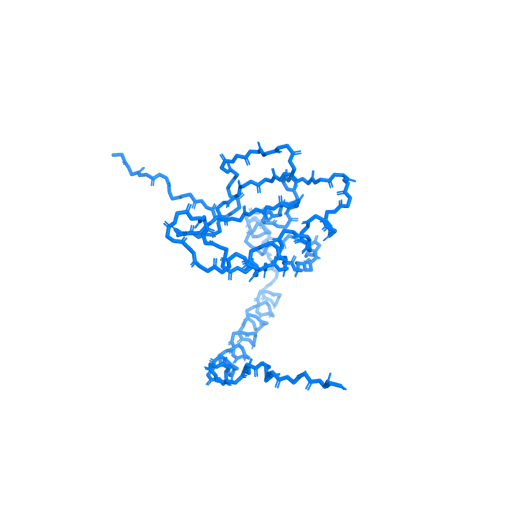00 77.50 73 GLY A C 1
ATOM 586 O O . GLY A 1 73 ? 7.580 -5.908 -7.732 1.00 77.50 73 GLY A O 1
ATOM 587 N N . LEU A 1 74 ? 5.768 -5.438 -9.006 1.00 75.25 74 LEU A N 1
ATOM 588 C CA . LEU A 1 74 ? 5.452 -4.108 -8.500 1.00 75.25 74 LEU A CA 1
ATOM 589 C C . LEU A 1 74 ? 4.095 -4.178 -7.812 1.00 75.25 74 LEU A C 1
ATOM 591 O O . LEU A 1 74 ? 3.158 -4.750 -8.366 1.00 75.25 74 LEU A O 1
ATOM 595 N N . VAL A 1 75 ? 4.001 -3.597 -6.621 1.00 71.50 75 VAL A N 1
ATOM 596 C CA . VAL A 1 75 ? 2.733 -3.451 -5.911 1.00 71.50 75 VAL A CA 1
ATOM 597 C C . VAL A 1 75 ? 2.439 -1.965 -5.822 1.00 71.50 75 VAL A C 1
ATOM 599 O O . VAL A 1 75 ? 3.153 -1.225 -5.152 1.00 71.50 75 VAL A O 1
ATOM 602 N N . GLU A 1 76 ? 1.395 -1.534 -6.519 1.00 64.12 76 GLU A N 1
ATOM 603 C CA . GLU A 1 76 ? 0.846 -0.196 -6.364 1.00 64.12 76 GLU A CA 1
ATOM 604 C C . GLU A 1 76 ? -0.280 -0.269 -5.335 1.00 64.12 76 GLU A C 1
ATOM 606 O O . GLU A 1 76 ? -1.325 -0.877 -5.575 1.00 64.12 76 GLU A O 1
ATOM 611 N N . VAL A 1 77 ? -0.048 0.295 -4.151 1.00 61.00 77 VAL A N 1
ATOM 612 C CA . VAL A 1 77 ? -1.056 0.317 -3.091 1.00 61.00 77 VAL A CA 1
ATOM 613 C C . VAL A 1 77 ? -1.743 1.679 -3.107 1.00 61.00 77 VAL A C 1
ATOM 615 O O . VAL A 1 77 ? -1.281 2.632 -2.486 1.00 61.00 77 VAL A O 1
ATOM 618 N N . HIS A 1 78 ? -2.867 1.770 -3.814 1.00 51.59 78 HIS A N 1
ATOM 619 C CA . HIS A 1 78 ? -3.789 2.896 -3.687 1.00 51.59 78 HIS A CA 1
ATOM 620 C C . HIS A 1 78 ? -4.706 2.650 -2.486 1.00 51.59 78 HIS A C 1
ATOM 622 O O . HIS A 1 78 ? -5.690 1.919 -2.588 1.00 51.59 78 HIS A O 1
ATOM 628 N N . LEU A 1 79 ? -4.379 3.229 -1.331 1.00 50.22 79 LEU A N 1
ATOM 629 C CA . LEU A 1 79 ? -5.310 3.277 -0.205 1.00 50.22 79 LEU A CA 1
ATOM 630 C C . LEU A 1 79 ? -6.139 4.553 -0.331 1.00 50.22 79 LEU A C 1
ATOM 632 O O . LEU A 1 79 ? -5.582 5.650 -0.282 1.00 50.22 79 LEU A O 1
ATOM 636 N N . GLU A 1 80 ? -7.461 4.429 -0.477 1.00 40.81 80 GLU A N 1
ATOM 637 C CA . GLU A 1 80 ? -8.327 5.584 -0.239 1.00 40.81 80 GLU A CA 1
ATOM 638 C C . GLU A 1 80 ? -8.139 6.035 1.219 1.00 40.81 80 GLU A C 1
ATOM 640 O O . GLU A 1 80 ? -8.234 5.208 2.135 1.00 40.81 80 GLU A O 1
ATOM 645 N N . PRO A 1 81 ? -7.853 7.326 1.468 1.00 45.16 81 PRO A N 1
ATOM 646 C CA . PRO A 1 81 ? -7.762 7.828 2.824 1.00 45.16 81 PRO A CA 1
ATOM 647 C C . PRO A 1 81 ? -9.135 7.714 3.483 1.00 45.16 81 PRO A C 1
ATOM 649 O O . PRO A 1 81 ? -10.061 8.445 3.145 1.00 45.16 81 PRO A O 1
ATOM 652 N N . THR A 1 82 ? -9.266 6.808 4.449 1.00 52.41 82 THR A N 1
ATOM 653 C CA . THR A 1 82 ? -10.448 6.720 5.307 1.00 52.41 82 THR A CA 1
ATOM 654 C C . THR A 1 82 ? -10.379 7.851 6.338 1.00 52.41 82 THR A C 1
ATOM 656 O O . THR A 1 82 ? -9.541 7.782 7.243 1.00 52.41 82 THR A O 1
ATOM 659 N N . PRO A 1 83 ? -11.233 8.889 6.252 1.00 50.50 83 PRO A N 1
ATOM 660 C CA . PRO A 1 83 ? -11.126 10.087 7.092 1.00 50.50 83 PRO A CA 1
ATOM 661 C C . PRO A 1 83 ? -11.347 9.813 8.588 1.00 50.50 83 PRO A C 1
ATOM 663 O O . PRO A 1 83 ? -10.999 10.645 9.419 1.00 50.50 83 PRO A O 1
ATOM 666 N N . LEU A 1 84 ? -11.898 8.646 8.934 1.00 52.72 84 LEU A N 1
ATOM 667 C CA . LEU A 1 84 ? -12.156 8.205 10.307 1.00 52.72 84 LEU A CA 1
ATOM 668 C C . LEU A 1 84 ? -11.154 7.147 10.805 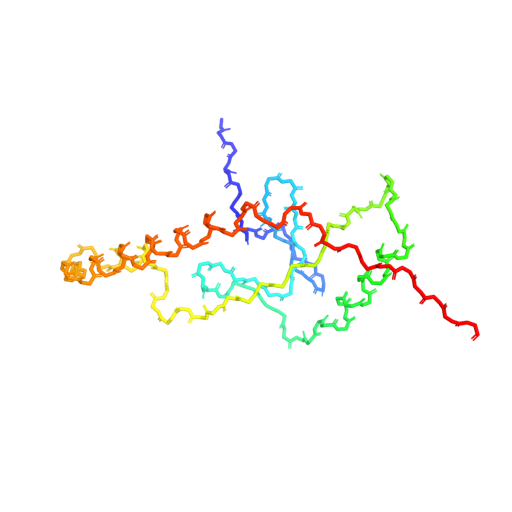1.00 52.72 84 LEU A C 1
ATOM 670 O O . LEU A 1 84 ? -11.361 6.563 11.866 1.00 52.72 84 LEU A O 1
ATOM 674 N N . GLY A 1 85 ? -10.077 6.888 10.054 1.00 60.38 85 GLY A N 1
ATOM 675 C CA . GLY A 1 85 ? -9.159 5.787 10.346 1.00 60.38 85 GLY A CA 1
ATOM 676 C C . GLY A 1 85 ? -9.826 4.423 10.149 1.00 60.38 85 GLY A C 1
ATOM 677 O O . GLY A 1 85 ? -10.762 4.286 9.362 1.00 60.38 85 GLY A O 1
ATOM 678 N N . ASN A 1 86 ? -9.338 3.396 10.845 1.00 67.44 86 ASN A N 1
ATOM 679 C CA . ASN A 1 86 ? -9.937 2.065 10.782 1.00 67.44 86 ASN A CA 1
ATOM 680 C C . ASN A 1 86 ? -11.003 1.877 11.879 1.00 67.44 86 ASN A C 1
ATOM 682 O O . ASN A 1 86 ? -10.913 2.444 12.968 1.00 67.44 86 ASN A O 1
ATOM 686 N N . VAL A 1 87 ? -12.002 1.038 11.591 1.00 69.69 87 VAL A N 1
ATOM 687 C CA . VAL A 1 87 ? -13.138 0.759 12.487 1.00 69.69 87 VAL A CA 1
ATOM 688 C C . VAL A 1 87 ? -12.692 0.262 13.865 1.00 69.69 87 VAL A C 1
ATOM 690 O O . VAL A 1 87 ? -13.315 0.608 14.864 1.00 69.69 87 VAL A O 1
ATOM 693 N N . ARG A 1 88 ? -11.609 -0.520 13.939 1.00 69.19 88 ARG A N 1
ATOM 694 C CA . ARG A 1 88 ? -11.087 -1.036 15.211 1.00 69.19 88 ARG A CA 1
ATOM 695 C C . ARG A 1 88 ? -10.580 0.100 16.099 1.00 69.19 88 ARG A C 1
ATOM 697 O O . ARG A 1 88 ? -11.022 0.193 17.235 1.00 69.19 88 ARG A O 1
ATOM 704 N N . GLN A 1 89 ? -9.720 0.966 15.571 1.00 68.69 89 GLN A N 1
ATOM 705 C CA . GLN A 1 89 ? -9.190 2.118 16.297 1.00 68.69 89 GLN A CA 1
ATOM 706 C C . GLN A 1 89 ? -10.331 3.019 16.770 1.00 68.69 89 GLN A C 1
ATOM 708 O O . GLN A 1 89 ? -10.344 3.453 17.912 1.00 68.69 89 GLN A O 1
ATOM 713 N N . HIS A 1 90 ? -11.344 3.225 15.925 1.00 71.19 90 HIS A N 1
ATOM 714 C CA . HIS A 1 90 ? -12.509 4.010 16.310 1.00 71.19 90 HIS A CA 1
ATOM 715 C C . HIS A 1 90 ? -13.284 3.387 17.484 1.00 71.19 90 HIS A C 1
ATOM 717 O O . HIS A 1 90 ? -13.694 4.107 18.390 1.00 71.19 90 HIS A O 1
ATOM 723 N N . ILE A 1 91 ? -13.470 2.061 17.489 1.00 75.25 91 ILE A N 1
ATOM 724 C CA . ILE A 1 91 ? -14.118 1.332 18.593 1.00 75.25 91 ILE A CA 1
ATOM 725 C C . ILE A 1 91 ? -13.280 1.411 19.876 1.00 75.25 91 ILE A C 1
ATOM 727 O O . ILE A 1 91 ? -13.844 1.568 20.955 1.00 75.25 91 ILE A O 1
ATOM 731 N N . GLU A 1 92 ? -11.955 1.312 19.767 1.00 77.25 92 GLU A N 1
ATOM 732 C CA . GLU A 1 92 ? -11.030 1.412 20.903 1.00 77.25 92 GLU A CA 1
ATOM 733 C C . GLU A 1 92 ? -11.024 2.826 21.507 1.00 77.25 92 GLU A C 1
ATOM 735 O O . GLU A 1 92 ? -11.133 2.975 22.723 1.00 77.25 92 GLU A O 1
ATOM 740 N N . ASP A 1 93 ? -10.991 3.859 20.663 1.00 76.38 93 ASP A N 1
ATOM 741 C CA . ASP A 1 93 ? -10.977 5.266 21.081 1.00 76.38 93 ASP A CA 1
ATOM 742 C C . ASP A 1 93 ? -12.325 5.724 21.676 1.00 76.38 93 ASP A C 1
ATOM 744 O O . ASP A 1 93 ? -12.370 6.679 22.451 1.00 76.38 93 ASP A O 1
ATOM 748 N N . HIS A 1 94 ? -13.426 5.038 21.338 1.00 78.81 94 HIS A N 1
ATOM 749 C CA . HIS A 1 94 ? -14.795 5.389 21.742 1.00 78.81 94 HIS A CA 1
ATOM 750 C C . HIS A 1 94 ? -15.494 4.251 22.502 1.00 78.81 94 HIS A C 1
ATOM 752 O O . HIS A 1 94 ? -16.708 4.076 22.396 1.00 78.81 94 HIS A O 1
ATOM 758 N N . ALA A 1 95 ? -14.747 3.479 23.300 1.00 76.06 95 ALA A N 1
ATOM 759 C CA . ALA A 1 95 ? -15.286 2.338 24.047 1.00 76.06 95 ALA A CA 1
ATOM 760 C C . ALA A 1 95 ? -16.471 2.710 24.967 1.00 76.06 95 ALA A C 1
ATOM 762 O O . ALA A 1 95 ? -17.427 1.947 25.093 1.00 76.06 95 ALA A O 1
ATOM 763 N N . GLU A 1 96 ? -16.432 3.909 25.555 1.00 82.06 96 GLU A N 1
ATOM 764 C CA . GLU A 1 96 ? -17.477 4.444 26.444 1.00 82.06 96 GLU A CA 1
ATOM 765 C C . GLU A 1 96 ? -18.682 5.035 25.684 1.00 82.06 96 GLU A C 1
ATOM 767 O O . GLU A 1 96 ? -19.730 5.301 26.273 1.00 82.06 96 GLU A O 1
ATOM 772 N N . GLN A 1 97 ? -18.553 5.259 24.373 1.00 83.56 97 GLN A N 1
ATOM 773 C CA . GLN A 1 97 ? -19.607 5.795 23.506 1.00 83.56 97 GLN A CA 1
ATOM 774 C C . GLN A 1 97 ? -19.613 5.054 22.164 1.00 83.56 97 GLN A C 1
ATOM 776 O O . GLN A 1 97 ? -19.210 5.609 21.138 1.00 83.56 97 GLN A O 1
ATOM 781 N N . PRO A 1 98 ? -20.067 3.788 22.149 1.00 79.75 98 PRO A N 1
ATOM 782 C CA . PRO A 1 98 ? -20.118 3.014 20.923 1.00 79.75 98 PRO A CA 1
ATOM 783 C C . PRO A 1 98 ? -21.096 3.637 19.927 1.00 79.75 98 PRO A C 1
ATOM 785 O O . PRO A 1 98 ? -22.065 4.308 20.296 1.00 79.75 98 PRO A O 1
ATOM 788 N N . PHE A 1 99 ? -20.891 3.330 18.645 1.00 82.50 99 PHE A N 1
ATOM 789 C CA . PHE A 1 99 ? -21.840 3.716 17.610 1.00 82.50 99 PHE A CA 1
ATOM 790 C C . PHE A 1 99 ? -23.269 3.252 17.943 1.00 82.50 99 PHE A C 1
ATOM 792 O O . PHE A 1 99 ? -23.460 2.136 18.459 1.00 82.50 99 PHE A O 1
ATOM 799 N N . PRO A 1 100 ? -24.287 4.058 17.581 1.00 90.19 100 PRO A N 1
ATOM 800 C CA . PRO A 1 100 ? -25.678 3.641 17.660 1.00 90.19 100 PRO A CA 1
ATOM 801 C C . PRO A 1 100 ? -25.874 2.270 17.011 1.00 90.19 100 PRO A C 1
ATOM 803 O O . PRO A 1 100 ? -25.240 1.946 16.006 1.00 90.19 100 PRO A O 1
ATOM 806 N N . GLU A 1 101 ? -26.764 1.454 17.575 1.00 88.25 101 GLU A N 1
ATOM 807 C CA . GLU A 1 101 ? -27.020 0.087 17.096 1.00 88.25 101 GLU A CA 1
ATOM 808 C C . GLU A 1 101 ? -27.277 0.031 15.587 1.00 88.25 101 GLU A C 1
ATOM 810 O O . GLU A 1 101 ? -26.694 -0.795 14.892 1.00 88.25 101 GLU A O 1
ATOM 815 N N . ARG A 1 102 ? -28.062 0.978 15.069 1.00 89.75 102 ARG A N 1
ATOM 816 C CA . ARG A 1 102 ? -28.336 1.111 13.638 1.00 89.75 102 ARG A CA 1
ATOM 817 C C . ARG A 1 102 ? -27.064 1.251 12.796 1.00 89.75 102 ARG A C 1
ATOM 819 O O . ARG A 1 102 ? -26.905 0.519 11.829 1.00 89.75 102 ARG A O 1
ATOM 826 N N . THR A 1 103 ? -26.152 2.137 13.185 1.00 83.38 103 THR A N 1
ATOM 827 C CA . THR A 1 103 ? -24.878 2.344 12.484 1.00 83.38 103 THR A CA 1
ATOM 828 C C . THR A 1 103 ? -24.018 1.083 12.531 1.00 83.38 103 THR A C 1
ATOM 830 O O . THR A 1 103 ? -23.425 0.704 11.529 1.00 83.38 103 THR A O 1
ATOM 833 N N . ARG A 1 104 ? -24.003 0.365 13.662 1.00 84.56 104 ARG A N 1
ATOM 834 C CA . ARG A 1 104 ? -23.294 -0.922 13.762 1.00 84.56 104 ARG A CA 1
ATOM 835 C C . ARG A 1 104 ? -23.881 -1.975 12.819 1.00 84.56 104 ARG A C 1
ATOM 837 O O . ARG A 1 104 ? -23.121 -2.714 12.201 1.00 84.56 104 ARG A O 1
ATOM 844 N N . LEU A 1 105 ? -25.206 -2.036 12.683 1.00 86.69 105 LEU A N 1
ATOM 845 C CA . LEU A 1 105 ? -25.879 -2.945 11.749 1.00 86.69 105 LEU A CA 1
ATOM 846 C C . LEU A 1 105 ? -25.585 -2.593 10.285 1.00 86.69 105 LEU A C 1
ATOM 848 O O . LEU A 1 105 ? -25.345 -3.497 9.489 1.00 86.69 105 LEU A O 1
ATOM 852 N N . GLU A 1 106 ? -25.557 -1.306 9.940 1.00 86.00 106 GLU A N 1
ATOM 853 C CA . GLU A 1 106 ? -25.180 -0.823 8.604 1.00 86.00 106 GLU A CA 1
ATOM 854 C C . GLU A 1 106 ? -23.724 -1.198 8.276 1.00 86.00 106 GLU A C 1
ATOM 856 O O . GLU A 1 106 ? -23.467 -1.796 7.236 1.00 86.00 106 GLU A O 1
ATOM 861 N N . MET A 1 107 ? -22.791 -1.003 9.214 1.00 78.88 107 MET A N 1
ATOM 862 C CA . MET A 1 107 ? -21.392 -1.424 9.048 1.00 78.88 107 MET A CA 1
ATOM 863 C C . MET A 1 107 ? -21.254 -2.941 8.845 1.00 78.88 107 MET A C 1
ATOM 865 O O . MET A 1 107 ? -20.480 -3.394 8.002 1.00 78.88 107 MET A O 1
ATOM 869 N N . VAL A 1 108 ? -22.002 -3.746 9.609 1.00 85.31 108 VAL A N 1
ATOM 870 C CA . VAL A 1 108 ? -22.015 -5.212 9.457 1.00 85.31 108 VAL A CA 1
ATOM 871 C C . VAL A 1 108 ? -22.584 -5.616 8.097 1.00 85.31 108 VAL A C 1
ATOM 873 O O . VAL A 1 108 ? -22.064 -6.541 7.465 1.00 85.31 108 VAL A O 1
ATOM 876 N N . LEU A 1 109 ? -23.625 -4.929 7.627 1.00 85.56 109 LEU A N 1
ATOM 877 C CA . LEU A 1 109 ? -24.203 -5.158 6.309 1.00 85.56 109 LEU A CA 1
ATOM 878 C C . LEU A 1 109 ? -23.195 -4.836 5.200 1.00 85.56 109 LEU A C 1
ATOM 880 O O . LEU A 1 109 ? -22.976 -5.685 4.339 1.00 85.56 109 LEU A O 1
ATOM 884 N N . ASP A 1 110 ? -22.533 -3.680 5.256 1.00 78.75 110 ASP A N 1
ATOM 885 C CA . ASP A 1 110 ? -21.538 -3.262 4.262 1.00 78.75 110 ASP A CA 1
ATOM 886 C C . ASP A 1 110 ? -20.387 -4.272 4.151 1.00 78.75 110 ASP A C 1
ATOM 888 O O . ASP A 1 110 ? -20.025 -4.702 3.050 1.00 78.75 110 ASP A O 1
ATOM 892 N N . VAL A 1 111 ? -19.865 -4.736 5.295 1.00 80.12 111 VAL A N 1
ATOM 893 C CA . VAL A 1 111 ? -18.832 -5.785 5.339 1.00 80.12 111 VAL A CA 1
ATOM 894 C C . VAL A 1 111 ? -19.349 -7.084 4.720 1.00 80.12 111 VAL A C 1
ATOM 896 O O . VAL A 1 111 ? -18.648 -7.714 3.926 1.00 80.12 111 VAL A O 1
ATOM 899 N N . SER A 1 112 ? -20.583 -7.479 5.039 1.00 84.19 112 SER A N 1
ATOM 900 C CA . SER A 1 112 ? -21.189 -8.715 4.528 1.00 84.19 112 SER A CA 1
ATOM 901 C C . SER A 1 112 ? -21.392 -8.673 3.009 1.00 84.19 112 SER A C 1
ATOM 903 O O . SER A 1 112 ? -21.110 -9.655 2.318 1.00 84.19 112 SER A O 1
ATOM 905 N N . VAL A 1 113 ? -21.830 -7.531 2.468 1.00 84.31 1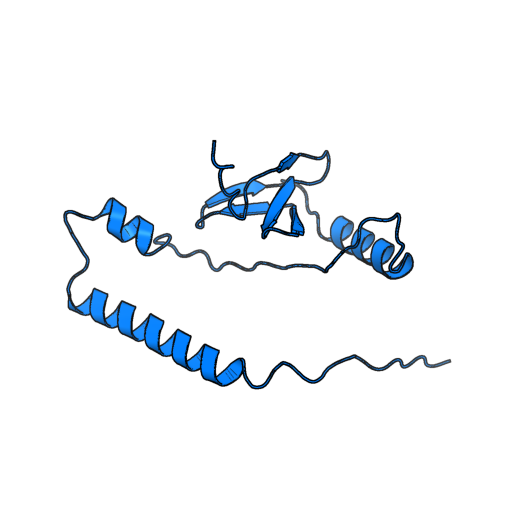13 VAL A N 1
ATOM 906 C CA . VAL A 1 113 ? -21.996 -7.324 1.022 1.00 84.31 113 VAL A CA 1
ATOM 907 C C . VAL A 1 113 ? -20.644 -7.357 0.308 1.00 84.31 113 VAL A C 1
ATOM 909 O O . VAL A 1 113 ? -20.501 -8.066 -0.691 1.00 84.31 113 VAL A O 1
ATOM 912 N N . GLY A 1 114 ? -19.635 -6.655 0.832 1.00 73.12 114 GLY A N 1
ATOM 913 C CA . GLY A 1 114 ? -18.283 -6.660 0.266 1.00 73.12 114 GLY A CA 1
ATOM 914 C C . GLY A 1 114 ? -17.654 -8.058 0.251 1.00 73.12 114 GLY A C 1
ATOM 915 O O . GLY A 1 114 ? -17.061 -8.473 -0.751 1.00 73.12 114 GLY A O 1
ATOM 916 N N . LEU A 1 115 ? -17.849 -8.827 1.326 1.00 71.00 115 LEU A N 1
ATOM 917 C CA . LEU A 1 115 ? -17.377 -10.208 1.425 1.00 71.00 115 LEU A CA 1
ATOM 918 C C . LEU A 1 115 ? -18.071 -11.116 0.397 1.00 71.00 115 LEU A C 1
ATOM 920 O O . LEU A 1 115 ? -17.409 -11.865 -0.322 1.00 71.00 115 LEU A O 1
ATOM 924 N N . SER A 1 116 ? -19.398 -11.002 0.272 1.00 75.44 116 SER A N 1
ATOM 925 C CA . SER A 1 116 ? -20.189 -11.750 -0.712 1.00 75.44 116 SER A CA 1
ATOM 926 C C . SER A 1 116 ? -19.757 -11.439 -2.148 1.00 75.44 116 SER A C 1
ATOM 928 O O . SER A 1 116 ? -19.617 -12.346 -2.971 1.00 75.44 116 SER A O 1
ATOM 930 N N . TYR A 1 117 ? -19.514 -10.165 -2.459 1.00 74.31 117 TYR A N 1
ATOM 931 C CA . TYR A 1 117 ? -19.025 -9.742 -3.769 1.00 74.31 117 TYR A CA 1
ATOM 932 C C . TYR A 1 117 ? -17.635 -10.309 -4.067 1.00 74.31 117 TYR A C 1
ATOM 934 O O . TYR A 1 117 ? -17.410 -10.849 -5.150 1.00 74.31 117 TYR A O 1
ATOM 942 N N . THR A 1 118 ? -16.724 -10.256 -3.095 1.00 63.31 118 THR A N 1
ATOM 943 C CA . THR A 1 118 ? -15.375 -10.815 -3.237 1.00 63.31 118 THR A CA 1
ATOM 944 C C . THR A 1 118 ? -15.451 -12.305 -3.549 1.00 63.31 118 THR A C 1
ATOM 946 O O . THR A 1 118 ? -14.966 -12.731 -4.593 1.00 63.31 118 THR A O 1
ATOM 949 N N . HIS A 1 119 ? -16.170 -13.081 -2.732 1.00 70.25 119 HIS A N 1
ATOM 950 C CA . HIS A 1 119 ? -16.349 -14.521 -2.944 1.00 70.25 119 HIS A CA 1
ATOM 951 C C . HIS A 1 119 ? -16.961 -14.866 -4.309 1.00 70.25 119 HIS A C 1
ATOM 953 O O . HIS A 1 119 ? -16.602 -15.883 -4.900 1.00 70.25 119 HIS A O 1
ATOM 959 N N . SER A 1 120 ? -17.839 -14.013 -4.846 1.00 66.56 120 SER A N 1
ATOM 960 C CA . SER A 1 120 ? -18.425 -14.221 -6.177 1.00 66.56 120 SER A CA 1
ATOM 961 C C . SER A 1 120 ? -17.419 -14.067 -7.328 1.00 66.56 120 SER A C 1
ATOM 963 O O . SER A 1 120 ? -17.640 -14.604 -8.412 1.00 66.56 120 SER A O 1
ATOM 965 N N . ARG A 1 121 ? -16.302 -13.360 -7.105 1.00 61.81 121 ARG A N 1
ATOM 966 C CA . ARG A 1 121 ? -15.300 -13.040 -8.133 1.00 61.81 121 ARG A CA 1
ATOM 967 C C . ARG A 1 121 ? -13.998 -13.823 -8.004 1.00 61.81 121 ARG A C 1
ATOM 969 O O . ARG A 1 121 ? -13.375 -14.101 -9.028 1.00 61.81 121 ARG A O 1
ATOM 976 N N . THR A 1 122 ? -13.601 -14.243 -6.801 1.00 44.41 122 THR A N 1
ATOM 977 C CA . THR A 1 122 ? -12.336 -14.977 -6.598 1.00 44.41 122 THR A CA 1
ATOM 978 C C . THR A 1 122 ? -12.322 -16.367 -7.244 1.00 44.41 122 THR A C 1
ATOM 980 O O . THR A 1 122 ? -11.251 -16.921 -7.465 1.00 44.41 122 THR A O 1
ATOM 983 N N . LEU A 1 123 ? -13.479 -16.925 -7.616 1.00 46.72 123 LEU A N 1
ATOM 984 C CA . LEU A 1 123 ? -13.558 -18.205 -8.332 1.00 46.72 123 LEU A CA 1
ATOM 985 C C . LEU A 1 123 ? -13.327 -18.096 -9.853 1.00 46.72 123 LEU A C 1
ATOM 987 O O . LEU A 1 123 ? -13.259 -19.127 -10.514 1.00 46.72 123 LEU A O 1
ATOM 991 N N . SER A 1 124 ? -13.198 -16.888 -10.424 1.00 45.22 124 SER A N 1
ATOM 992 C CA . SER A 1 124 ? -13.149 -16.698 -11.890 1.00 45.22 124 SER A CA 1
ATOM 993 C C . SER A 1 124 ? -11.853 -16.091 -12.448 1.00 45.22 124 SER A C 1
ATOM 995 O O . SER A 1 124 ? -11.710 -16.036 -13.665 1.00 45.22 124 SER A O 1
ATOM 997 N N . SER A 1 125 ? -10.888 -15.654 -11.625 1.00 38.00 125 SER A N 1
ATOM 998 C CA . SER A 1 125 ? -9.686 -14.940 -12.113 1.00 38.00 125 SER A CA 1
ATOM 999 C C . SER A 1 125 ? -8.359 -15.694 -11.941 1.00 38.00 125 SER A C 1
ATOM 1001 O O . SER A 1 125 ? -7.310 -15.067 -11.800 1.00 38.00 125 SER A O 1
ATOM 1003 N N . ALA A 1 126 ? -8.377 -17.029 -11.945 1.00 34.44 126 ALA A N 1
ATOM 1004 C CA . ALA A 1 126 ? -7.154 -17.843 -11.956 1.00 34.44 126 ALA A CA 1
ATOM 1005 C C . ALA A 1 126 ? -6.735 -18.320 -13.365 1.00 34.44 126 ALA A C 1
ATOM 1007 O O . ALA A 1 126 ? -5.764 -19.061 -13.493 1.00 34.44 126 ALA A O 1
ATOM 1008 N N . ALA A 1 127 ? -7.420 -17.902 -14.436 1.00 38.44 127 ALA A N 1
ATOM 1009 C CA . ALA A 1 127 ? -7.034 -18.250 -15.802 1.00 38.44 127 ALA A CA 1
ATOM 1010 C C . ALA A 1 127 ? -7.223 -17.071 -16.768 1.00 38.44 127 ALA A C 1
ATOM 1012 O O . ALA A 1 127 ? -8.286 -16.463 -16.805 1.00 38.44 127 ALA A O 1
ATOM 1013 N N . ALA A 1 128 ? -6.192 -16.837 -17.587 1.00 36.12 128 ALA A N 1
ATOM 1014 C CA . ALA A 1 128 ? -6.074 -15.848 -18.664 1.00 36.12 128 ALA A CA 1
ATOM 1015 C C . ALA A 1 128 ? -5.839 -14.403 -18.178 1.00 36.12 128 ALA A C 1
ATOM 1017 O O . ALA A 1 128 ? -6.742 -13.704 -17.744 1.00 36.12 128 ALA A O 1
ATOM 1018 N N . THR A 1 129 ? -4.629 -13.854 -18.294 1.00 35.38 129 THR A N 1
ATOM 1019 C CA . THR A 1 129 ? -4.101 -13.460 -19.611 1.00 35.38 129 THR A CA 1
ATOM 1020 C C . THR A 1 129 ? -2.579 -13.241 -19.573 1.00 35.38 129 THR A C 1
ATOM 1022 O O . THR A 1 129 ? -2.082 -12.349 -18.893 1.00 35.38 129 THR A O 1
ATOM 1025 N N . CYS A 1 130 ? -1.832 -14.027 -20.354 1.00 30.34 130 CYS A N 1
ATOM 1026 C CA . CYS A 1 130 ? -0.518 -13.627 -20.866 1.00 30.34 130 CYS A CA 1
ATOM 1027 C C . CYS A 1 130 ? -0.737 -12.729 -22.094 1.00 30.34 130 CYS A C 1
ATOM 1029 O O . CYS A 1 130 ? -1.507 -13.131 -22.970 1.00 30.34 130 CYS A O 1
ATOM 1031 N N . PRO A 1 131 ? -0.058 -11.579 -22.245 1.00 36.88 131 PRO A N 1
ATOM 1032 C CA . PRO A 1 131 ? -0.030 -10.891 -23.523 1.00 36.88 131 PRO A CA 1
ATOM 1033 C C . PRO A 1 131 ? 0.957 -11.604 -24.449 1.00 36.88 131 PRO A C 1
ATOM 1035 O O . PRO A 1 131 ? 2.148 -11.736 -24.165 1.00 36.88 131 PRO A O 1
ATOM 1038 N N . SER A 1 132 ? 0.405 -12.080 -25.556 1.00 32.41 132 SER A N 1
ATOM 1039 C CA . SER A 1 132 ? 1.080 -12.578 -26.743 1.00 32.41 132 SER A CA 1
ATOM 1040 C C . SER A 1 132 ? 2.177 -11.633 -27.241 1.00 32.41 132 SER A C 1
ATOM 1042 O O . SER A 1 132 ? 1.978 -10.428 -27.381 1.00 32.41 132 SER A O 1
ATOM 1044 N N . SER A 1 133 ? 3.315 -12.223 -27.588 1.00 40.31 133 SER A N 1
ATOM 1045 C CA . SER A 1 133 ? 4.339 -11.649 -28.454 1.00 40.31 133 SER A CA 1
ATOM 1046 C C . SER A 1 133 ? 3.760 -11.211 -29.803 1.00 40.31 133 SER A C 1
ATOM 1048 O O . SER A 1 133 ? 3.190 -12.039 -30.511 1.00 40.31 133 SER A O 1
ATOM 1050 N N . THR A 1 134 ? 4.012 -9.966 -30.206 1.00 33.47 134 THR A N 1
ATOM 1051 C CA . THR A 1 134 ? 3.952 -9.560 -31.619 1.00 33.47 134 THR A CA 1
ATOM 1052 C C . THR A 1 134 ? 5.009 -8.494 -31.886 1.00 33.47 134 THR A C 1
ATOM 1054 O O . THR A 1 134 ? 4.922 -7.377 -31.386 1.00 33.47 134 THR A O 1
ATOM 1057 N N . VAL A 1 135 ? 6.024 -8.878 -32.656 1.00 36.88 135 VAL A N 1
ATOM 1058 C CA . VAL A 1 135 ? 6.954 -7.990 -33.364 1.00 36.88 135 VAL A CA 1
ATOM 1059 C C . VAL A 1 135 ? 6.348 -7.731 -34.745 1.00 36.88 135 VAL A C 1
ATOM 1061 O O . VAL A 1 135 ? 5.873 -8.695 -35.349 1.00 36.88 135 VAL A O 1
ATOM 1064 N N . PRO A 1 136 ? 6.415 -6.513 -35.299 1.00 43.75 136 PRO A N 1
ATOM 1065 C CA . PRO A 1 136 ? 6.454 -6.345 -36.742 1.00 43.75 136 PRO A CA 1
ATOM 1066 C C . PRO A 1 136 ? 7.837 -5.849 -37.183 1.00 43.75 136 PRO A C 1
ATOM 1068 O O . PRO A 1 136 ? 8.460 -5.026 -36.508 1.00 43.75 136 PRO A O 1
ATOM 1071 N N . GLY A 1 137 ? 8.314 -6.442 -38.280 1.00 39.47 137 GLY A N 1
ATOM 1072 C CA . GLY A 1 137 ? 9.520 -6.034 -39.001 1.00 39.47 137 GLY A CA 1
ATOM 1073 C C . GLY A 1 137 ? 9.275 -4.920 -40.006 1.00 39.47 137 GLY A C 1
ATOM 1074 O O . GLY A 1 137 ? 8.153 -4.367 -40.031 1.00 39.47 137 GLY A O 1
#

Radius of gyration: 20.61 Å; chains: 1; bounding box: 51×32×65 Å

Organism: NCBI:txid91930

Foldseek 3Di:
DDDDQFDFQCFPDDDPQFTWTDHHPPDIDTHQWTDDQLDTDDHDPDDCVVVVVVVVVVDVVVDDDPPDDHDPDDDDDDDDRPVCGDPVVNCVVQVVPDDDPVVVVVVVVVVVVVVVVCVVPVVPPPDDDDDDDDDDD

Sequence (137 aa):
MPAAALETGFILGMGAACFLSIFDSETVLENYDIWVNGKRQSYRSVPCEESICREELVYKHLRSHPRILRRHGLVEVHLEPTPLGNVRQHIEDHAEQPFPERTRLEMVLDVS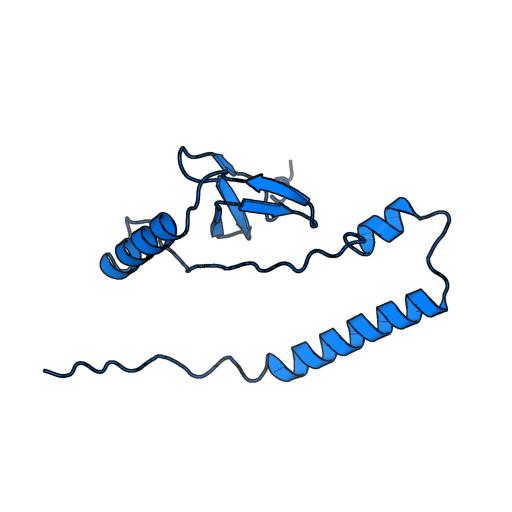VGLSYTHSRTLSSAAATCPSSTVPG

InterPro domains:
  IPR011009 Protein kinase-like domain superfamily [SSF56112] (45-121)

pLDDT: mean 71.47, std 15.99, range [30.34, 90.19]